Protein AF-A0A4V1MRK6-F1 (afdb_monomer_lite)

pLDDT: mean 79.74, std 17.71, range [33.47, 93.5]

Radius of gyration: 15.7 Å; chains: 1; bounding box: 50×27×42 Å

Secondary structure (DSSP, 8-state):
-----EEEE-GGGEEEEEEEEE-TTS-EEEEEEEEETT--S--EEEEEEEEESSHHHHHHHHHHHHHHHHHHHHSS---------

Organism: NCBI:txid1750518

Structure (mmCIF, N/CA/C/O backbone):
data_AF-A0A4V1MRK6-F1
#
_entry.id   AF-A0A4V1MRK6-F1
#
loop_
_atom_site.group_PDB
_atom_site.id
_atom_site.type_symbol
_atom_site.label_atom_id
_atom_site.label_alt_id
_atom_site.label_comp_id
_atom_site.label_asym_id
_atom_site.label_entity_id
_atom_site.label_seq_id
_atom_site.pdbx_PDB_ins_code
_atom_site.Cartn_x
_atom_site.Cartn_y
_atom_site.Cartn_z
_atom_site.occupancy
_atom_site.B_iso_or_equiv
_atom_site.auth_seq_id
_atom_site.auth_comp_id
_atom_site.auth_asym_id
_atom_site.auth_atom_id
_atom_site.pdbx_PDB_model_num
ATOM 1 N N . MET A 1 1 ? 18.587 -9.862 2.808 1.00 39.41 1 MET A N 1
ATOM 2 C CA . MET A 1 1 ? 17.983 -8.760 2.030 1.00 39.41 1 MET A CA 1
ATOM 3 C C . MET A 1 1 ? 16.691 -8.389 2.747 1.00 39.41 1 MET A C 1
ATOM 5 O O . MET A 1 1 ? 15.737 -9.143 2.651 1.00 39.41 1 MET A O 1
ATOM 9 N N . GLY A 1 2 ? 16.716 -7.374 3.616 1.00 40.59 2 GLY A N 1
ATOM 10 C CA . GLY A 1 2 ? 15.583 -7.071 4.502 1.00 40.59 2 GLY A CA 1
ATOM 11 C C . GLY A 1 2 ? 14.457 -6.362 3.752 1.00 40.59 2 GLY A C 1
ATOM 12 O O . GLY A 1 2 ? 14.710 -5.378 3.053 1.00 40.59 2 GLY A O 1
ATOM 13 N N . THR A 1 3 ? 13.228 -6.858 3.870 1.00 50.12 3 THR A N 1
ATOM 14 C CA . THR A 1 3 ? 12.020 -6.088 3.559 1.00 50.12 3 THR A CA 1
ATOM 15 C C . THR A 1 3 ? 11.950 -4.925 4.547 1.00 50.12 3 THR A C 1
ATOM 17 O O . THR A 1 3 ? 11.884 -5.132 5.755 1.00 50.12 3 THR A O 1
ATOM 20 N N . MET A 1 4 ? 12.054 -3.689 4.051 1.00 53.25 4 MET A N 1
ATOM 21 C CA . MET A 1 4 ? 11.744 -2.510 4.859 1.00 53.25 4 MET A CA 1
ATOM 22 C C . MET A 1 4 ? 10.225 -2.407 4.936 1.00 53.25 4 MET A C 1
ATOM 24 O O . MET A 1 4 ? 9.596 -1.801 4.072 1.00 53.25 4 MET A O 1
ATOM 28 N N . ASP A 1 5 ? 9.637 -3.029 5.953 1.00 62.41 5 ASP A N 1
ATOM 29 C CA . ASP A 1 5 ? 8.224 -2.849 6.266 1.00 62.41 5 ASP A CA 1
ATOM 30 C C . ASP A 1 5 ? 8.058 -1.506 6.985 1.00 62.41 5 ASP A C 1
ATOM 32 O O . ASP A 1 5 ? 8.376 -1.355 8.166 1.00 62.41 5 ASP A O 1
ATOM 36 N N . SER A 1 6 ? 7.606 -0.494 6.245 1.00 79.06 6 SER A N 1
ATOM 37 C CA . SER A 1 6 ? 7.276 0.812 6.823 1.00 79.06 6 SER A CA 1
ATOM 38 C C . SER A 1 6 ? 5.842 0.776 7.334 1.00 79.06 6 SER A C 1
ATOM 40 O O . SER A 1 6 ? 4.944 0.333 6.624 1.00 79.06 6 SER A O 1
ATOM 42 N N . PHE A 1 7 ? 5.593 1.251 8.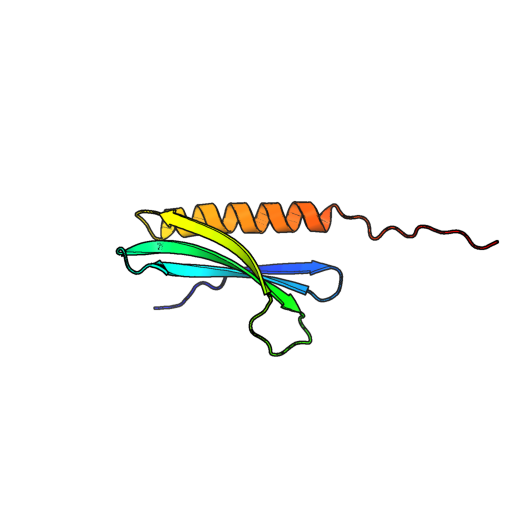552 1.00 81.56 7 PHE A N 1
ATOM 43 C CA . PHE A 1 7 ? 4.239 1.320 9.099 1.00 81.56 7 PHE A CA 1
ATOM 44 C C . PHE A 1 7 ? 3.998 2.625 9.855 1.00 81.56 7 PHE A C 1
ATOM 46 O O . PHE A 1 7 ? 4.929 3.258 10.351 1.00 81.56 7 PHE A O 1
ATOM 53 N N . ALA A 1 8 ? 2.728 3.007 9.967 1.00 81.62 8 ALA A N 1
ATOM 54 C CA . ALA A 1 8 ? 2.272 4.091 10.823 1.00 81.62 8 ALA A CA 1
ATOM 55 C C . ALA A 1 8 ? 1.107 3.614 11.698 1.00 81.62 8 ALA A C 1
ATOM 57 O O . ALA A 1 8 ? 0.226 2.881 11.247 1.00 81.62 8 ALA A O 1
ATOM 58 N N . LEU A 1 9 ? 1.109 4.031 12.964 1.00 83.94 9 LEU A N 1
ATOM 59 C CA . LEU A 1 9 ? -0.016 3.810 13.867 1.00 83.94 9 LEU A CA 1
ATOM 60 C C . LEU A 1 9 ? -1.127 4.812 13.555 1.00 83.94 9 LEU A C 1
ATOM 62 O O . LEU A 1 9 ? -0.862 5.994 13.315 1.00 83.94 9 LEU A O 1
ATOM 66 N N . LEU A 1 10 ? -2.359 4.320 13.566 1.00 83.06 10 LEU A N 1
ATOM 67 C CA . LEU A 1 10 ? -3.573 5.112 13.451 1.00 83.06 10 LEU A CA 1
ATOM 68 C C . LEU A 1 10 ? -4.297 5.117 14.802 1.00 83.06 10 LEU A C 1
ATOM 70 O O . LEU A 1 10 ? -3.944 4.367 15.716 1.00 83.06 10 LEU A O 1
ATOM 74 N N . GLN A 1 11 ? -5.305 5.975 14.933 1.00 76.06 11 GLN A N 1
ATOM 75 C CA . GLN A 1 11 ? -6.202 5.941 16.087 1.00 76.06 11 GLN A CA 1
ATOM 76 C C . GLN A 1 11 ? -7.017 4.626 16.093 1.00 76.06 11 GLN A C 1
ATOM 78 O O . GLN A 1 11 ? -6.990 3.853 15.131 1.00 76.06 11 GLN A O 1
ATOM 83 N N . ASP A 1 12 ? -7.678 4.328 17.213 1.00 78.31 12 ASP A N 1
ATOM 84 C CA . ASP A 1 12 ? -8.602 3.188 17.365 1.00 78.31 12 ASP A CA 1
ATOM 85 C C . ASP A 1 12 ? -7.991 1.783 17.237 1.00 78.31 12 ASP A C 1
ATOM 87 O O . ASP A 1 12 ? -8.678 0.803 16.950 1.00 78.31 12 ASP A O 1
ATOM 91 N N . GLY A 1 13 ? -6.686 1.652 17.485 1.00 85.25 13 GLY A N 1
ATOM 92 C CA . GLY A 1 13 ? -6.025 0.347 17.521 1.00 85.25 13 GLY A CA 1
ATOM 93 C C . GLY A 1 13 ? -5.748 -0.246 16.140 1.00 85.25 13 GLY A C 1
ATOM 94 O O . GLY A 1 13 ? -5.607 -1.464 16.011 1.00 85.25 13 GLY A O 1
ATOM 95 N N . TYR A 1 14 ? -5.641 0.596 15.113 1.00 87.62 14 TYR A N 1
ATOM 96 C CA . TYR A 1 14 ? -5.230 0.193 13.772 1.00 87.62 14 TYR A CA 1
ATOM 97 C C . TYR A 1 14 ? -3.797 0.638 13.461 1.00 87.62 14 TYR A C 1
ATOM 99 O O . TYR A 1 14 ? -3.280 1.621 13.992 1.00 87.62 14 TYR A O 1
ATOM 107 N N . ARG A 1 15 ? -3.149 -0.076 12.543 1.00 89.81 15 ARG A N 1
ATOM 108 C CA . ARG A 1 15 ? -1.907 0.344 11.889 1.00 89.81 15 ARG A CA 1
ATOM 109 C C . ARG A 1 15 ? -2.066 0.249 10.383 1.00 89.81 15 ARG A C 1
ATOM 111 O O . ARG A 1 15 ? -2.707 -0.671 9.884 1.00 89.81 15 ARG A O 1
ATOM 118 N N . ILE A 1 16 ? -1.437 1.162 9.667 1.00 89.69 16 ILE A N 1
ATOM 119 C CA . ILE A 1 16 ? -1.288 1.092 8.218 1.00 89.69 16 ILE A CA 1
ATOM 120 C C . ILE A 1 16 ? 0.148 0.668 7.905 1.00 89.69 16 ILE A C 1
ATOM 122 O O . ILE A 1 16 ? 1.094 1.203 8.480 1.00 89.69 16 ILE A O 1
ATOM 126 N N . SER A 1 17 ? 0.315 -0.330 7.043 1.00 91.00 17 SER A N 1
ATOM 127 C CA . SER A 1 17 ? 1.616 -0.891 6.662 1.00 91.00 17 SER A CA 1
ATOM 128 C C . SER A 1 17 ? 1.824 -0.798 5.158 1.00 91.00 17 SER A C 1
ATOM 130 O O . SER A 1 17 ? 0.900 -1.040 4.385 1.00 91.00 17 SER A O 1
ATOM 132 N N . LEU A 1 18 ? 3.037 -0.440 4.758 1.00 91.00 18 LEU A N 1
ATOM 133 C CA . LEU A 1 18 ? 3.492 -0.336 3.383 1.00 91.00 18 LEU A CA 1
ATOM 134 C C . LEU A 1 18 ? 4.380 -1.530 3.054 1.00 91.00 18 LEU A C 1
ATOM 136 O O . LEU A 1 18 ? 5.399 -1.741 3.708 1.00 91.00 18 LEU A O 1
ATOM 140 N N . SER A 1 19 ? 4.020 -2.254 1.999 1.00 91.38 19 SER A N 1
ATOM 141 C CA . SER A 1 19 ? 4.850 -3.306 1.419 1.00 91.38 19 SER A CA 1
ATOM 142 C C . SER A 1 19 ? 5.192 -2.997 -0.033 1.00 91.38 19 SER A C 1
ATOM 144 O O . SER A 1 19 ? 4.356 -2.517 -0.802 1.00 91.38 19 SER A O 1
ATOM 146 N N . ILE A 1 20 ? 6.440 -3.286 -0.405 1.00 90.81 20 ILE A N 1
ATOM 147 C CA . ILE A 1 20 ? 6.971 -3.113 -1.760 1.00 90.81 20 ILE A CA 1
ATOM 148 C C . ILE A 1 20 ? 7.290 -4.488 -2.332 1.00 90.81 20 ILE A C 1
ATOM 150 O O . ILE A 1 20 ? 7.955 -5.298 -1.685 1.00 90.81 20 ILE A O 1
ATOM 154 N N . GLY A 1 21 ? 6.820 -4.756 -3.546 1.00 88.75 21 GLY A N 1
ATOM 155 C CA . GLY A 1 21 ? 7.038 -6.029 -4.222 1.00 88.75 21 GLY A CA 1
ATOM 156 C C . GLY A 1 21 ? 7.249 -5.864 -5.719 1.00 88.75 21 GLY A C 1
ATOM 157 O O . GLY A 1 21 ? 6.900 -4.839 -6.301 1.00 88.75 21 GLY A O 1
ATOM 158 N N . VAL A 1 22 ? 7.814 -6.898 -6.335 1.00 87.00 22 VAL A N 1
ATOM 159 C CA . VAL A 1 22 ? 7.986 -6.988 -7.789 1.00 87.00 22 VAL A CA 1
ATOM 160 C C . VAL A 1 22 ? 6.747 -7.660 -8.388 1.00 87.00 22 VAL A C 1
ATOM 162 O O . VAL A 1 22 ? 6.261 -8.660 -7.854 1.00 87.00 22 VAL A O 1
ATOM 165 N N . GLN A 1 23 ? 6.201 -7.086 -9.456 1.00 85.06 23 GLN A N 1
ATOM 166 C CA . GLN A 1 23 ? 5.100 -7.646 -10.238 1.00 85.06 23 GLN A CA 1
ATOM 167 C C . GLN A 1 23 ? 5.618 -8.622 -11.306 1.00 85.06 23 GLN A C 1
ATOM 169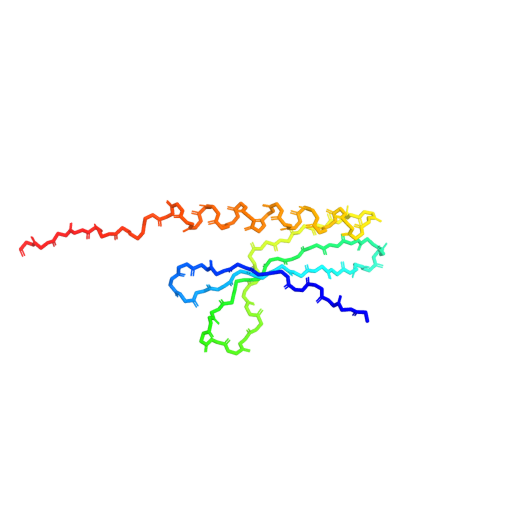 O O . GLN A 1 23 ? 6.816 -8.737 -11.551 1.00 85.06 23 GLN A O 1
ATOM 174 N N . VAL A 1 24 ? 4.698 -9.351 -11.946 1.00 83.00 24 VAL A N 1
ATOM 175 C CA . VAL A 1 24 ? 5.017 -10.381 -12.956 1.00 83.00 24 VAL A CA 1
ATOM 176 C C . VAL A 1 24 ? 5.750 -9.798 -14.173 1.00 83.00 24 VAL A C 1
ATOM 178 O O . VAL A 1 24 ? 6.521 -10.498 -14.820 1.00 83.00 24 VAL A O 1
ATOM 181 N N . ASP A 1 25 ? 5.552 -8.514 -14.462 1.00 85.75 25 ASP A N 1
ATOM 182 C CA . ASP A 1 25 ? 6.209 -7.773 -15.544 1.00 85.75 25 ASP A CA 1
ATOM 183 C C . ASP A 1 25 ? 7.596 -7.216 -15.164 1.00 85.75 25 ASP A C 1
ATOM 185 O O . ASP A 1 25 ? 8.214 -6.503 -15.953 1.00 85.75 25 ASP A O 1
ATOM 189 N N . GLY A 1 26 ? 8.099 -7.532 -13.966 1.00 87.31 26 GLY A N 1
ATOM 190 C CA . GLY A 1 26 ? 9.383 -7.045 -13.460 1.00 87.31 26 GLY A CA 1
ATOM 191 C C . GLY A 1 26 ? 9.346 -5.613 -12.921 1.00 87.31 26 GLY A C 1
ATOM 192 O O . GLY A 1 26 ? 10.377 -5.120 -12.462 1.00 87.31 26 GLY A O 1
ATOM 193 N N . LEU A 1 27 ? 8.187 -4.945 -12.933 1.00 92.25 27 LEU A N 1
ATOM 194 C CA . LEU A 1 27 ? 8.026 -3.617 -12.346 1.00 92.25 27 LEU A CA 1
ATOM 195 C C . LEU A 1 27 ? 7.800 -3.705 -10.836 1.00 92.25 27 LEU A C 1
ATOM 197 O O . LEU A 1 27 ? 7.259 -4.677 -10.310 1.00 92.25 27 LEU A O 1
ATOM 201 N N . PHE A 1 28 ? 8.179 -2.654 -10.121 1.00 92.19 28 PHE A N 1
ATOM 202 C CA . PHE A 1 28 ? 7.914 -2.521 -8.696 1.00 92.19 28 PHE A CA 1
ATOM 203 C C . PHE A 1 28 ? 6.522 -1.937 -8.454 1.00 92.19 28 PHE A C 1
ATOM 205 O O . PHE A 1 28 ? 6.022 -1.083 -9.194 1.00 92.19 28 PHE A O 1
ATOM 212 N N . ALA A 1 29 ? 5.895 -2.403 -7.383 1.00 92.62 29 ALA A N 1
ATOM 213 C CA . ALA A 1 29 ? 4.600 -1.948 -6.918 1.00 92.62 29 ALA A CA 1
ATOM 214 C C . ALA A 1 29 ? 4.597 -1.813 -5.401 1.00 92.62 29 ALA A C 1
ATOM 216 O O . ALA A 1 29 ? 5.332 -2.510 -4.696 1.00 92.62 29 ALA A O 1
ATOM 217 N N . TRP A 1 30 ? 3.727 -0.942 -4.912 1.00 93.44 30 TRP A N 1
ATOM 218 C CA . TRP A 1 30 ? 3.512 -0.723 -3.493 1.00 93.44 30 TRP A CA 1
ATOM 219 C C . TRP A 1 30 ? 2.075 -1.065 -3.108 1.00 93.44 30 TRP A C 1
ATOM 221 O O . TRP A 1 30 ? 1.145 -0.933 -3.910 1.00 93.44 30 TRP A O 1
ATOM 231 N N . ARG A 1 31 ? 1.885 -1.528 -1.873 1.00 93.50 31 ARG A N 1
ATOM 232 C CA . ARG A 1 31 ? 0.574 -1.851 -1.300 1.00 93.50 31 ARG A CA 1
ATOM 233 C C . ARG A 1 31 ? 0.486 -1.338 0.127 1.00 93.50 31 ARG A C 1
ATOM 235 O O . ARG A 1 31 ? 1.432 -1.489 0.895 1.00 93.50 31 ARG A O 1
ATOM 242 N N . LEU A 1 32 ? -0.666 -0.783 0.481 1.00 92.81 32 LEU A N 1
ATOM 243 C CA . LEU A 1 32 ? -1.000 -0.346 1.827 1.00 92.81 32 LEU A CA 1
ATOM 244 C C . LEU A 1 32 ? -2.041 -1.280 2.443 1.00 92.81 32 LEU A C 1
ATOM 246 O O . LEU A 1 32 ? -3.134 -1.440 1.896 1.00 92.81 32 LEU A O 1
ATOM 250 N N . HIS A 1 33 ? -1.712 -1.862 3.594 1.00 92.12 33 HIS A N 1
ATOM 251 C CA . HIS A 1 33 ? -2.606 -2.741 4.345 1.00 92.12 33 HIS A CA 1
ATOM 252 C C . HIS A 1 33 ? -2.949 -2.132 5.699 1.00 92.12 33 HIS A C 1
ATOM 254 O O . HIS A 1 33 ? -2.056 -1.778 6.474 1.00 92.12 33 HIS A O 1
ATOM 260 N N . LEU A 1 34 ? -4.245 -2.047 5.987 1.00 91.06 34 LEU A N 1
ATOM 261 C CA . LEU A 1 34 ? -4.790 -1.647 7.273 1.00 91.06 34 LEU A CA 1
ATOM 262 C C . LEU A 1 34 ? -4.943 -2.883 8.164 1.00 91.06 34 LEU A C 1
ATOM 264 O O . LEU A 1 34 ? -5.775 -3.752 7.906 1.00 91.06 34 LEU A O 1
ATOM 268 N N . CYS A 1 35 ? -4.152 -2.969 9.225 1.00 89.81 35 CYS A N 1
ATOM 269 C CA . CYS A 1 35 ? -4.196 -4.065 10.186 1.00 89.81 35 CYS A CA 1
ATOM 270 C C . CYS A 1 35 ? -4.799 -3.578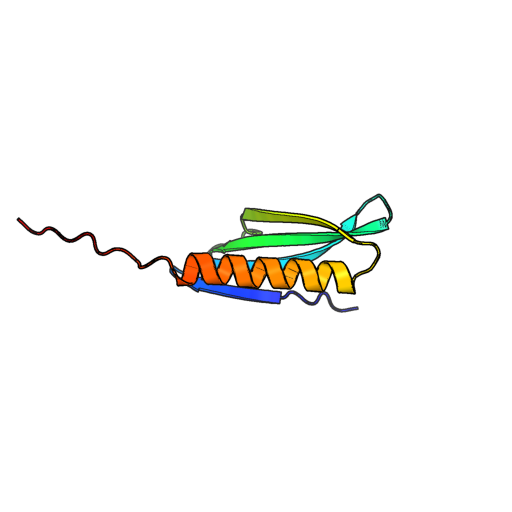 11.507 1.00 89.81 35 CYS A C 1
ATOM 272 O O . CYS A 1 35 ? -4.388 -2.543 12.029 1.00 89.81 35 CYS A O 1
ATOM 274 N N . GLN A 1 36 ? -5.703 -4.357 12.097 1.00 89.50 36 GLN A N 1
ATOM 275 C CA . GLN A 1 36 ? -6.047 -4.205 13.513 1.00 89.50 36 GLN A CA 1
ATOM 276 C C . GLN A 1 36 ? -4.885 -4.719 14.363 1.00 89.50 36 GLN A C 1
ATOM 278 O O . GLN A 1 36 ? -4.407 -5.827 14.130 1.00 89.50 36 GLN A O 1
ATOM 283 N N . LEU A 1 37 ? -4.444 -3.951 15.360 1.00 85.25 37 LEU A N 1
ATOM 284 C CA . LEU A 1 37 ? -3.339 -4.338 16.248 1.00 85.25 37 LEU A CA 1
ATOM 285 C C . LEU A 1 37 ? -3.646 -5.604 17.057 1.00 85.25 37 LEU A C 1
ATOM 287 O O . LEU A 1 37 ? -2.734 -6.338 17.423 1.00 85.25 37 LEU A O 1
ATOM 291 N N . THR A 1 38 ? -4.925 -5.862 17.322 1.00 86.06 38 THR A N 1
ATOM 292 C CA . THR A 1 38 ? -5.409 -7.037 18.056 1.00 86.06 38 THR A CA 1
ATOM 293 C C . THR A 1 38 ? -5.662 -8.250 17.163 1.00 86.06 38 THR A C 1
ATOM 295 O O . THR A 1 38 ? -5.897 -9.343 17.675 1.00 86.06 38 THR A O 1
ATOM 298 N N . SER A 1 39 ? -5.622 -8.087 15.838 1.00 83.69 39 SER A N 1
ATOM 299 C CA . SER A 1 39 ? -5.880 -9.166 14.887 1.00 83.69 39 SER A CA 1
ATOM 300 C C . SER A 1 39 ? -4.572 -9.754 14.371 1.00 83.69 39 SER A C 1
ATOM 302 O O . SER A 1 39 ? -3.689 -9.033 13.912 1.00 83.69 39 SER A O 1
ATOM 304 N N . ALA A 1 40 ? -4.467 -11.083 14.385 1.00 74.50 40 ALA A N 1
ATOM 305 C CA . ALA A 1 40 ? -3.334 -11.809 13.806 1.00 74.50 40 ALA A CA 1
ATOM 306 C C . ALA A 1 40 ? -3.386 -11.893 12.263 1.00 74.50 40 ALA A C 1
ATOM 308 O O . ALA A 1 40 ? -2.523 -12.518 11.648 1.00 74.50 40 ALA A O 1
ATOM 309 N N . GLY A 1 41 ? -4.410 -11.312 11.629 1.00 77.75 41 GLY A N 1
ATOM 310 C CA . GLY A 1 41 ? -4.614 -11.380 10.185 1.00 77.75 41 GLY A CA 1
ATOM 311 C C . GLY A 1 41 ? -3.723 -10.426 9.371 1.00 77.75 41 GLY A C 1
ATOM 312 O O . GLY A 1 41 ? -3.207 -9.441 9.900 1.00 77.75 41 GLY A O 1
ATOM 313 N N . PRO A 1 42 ? -3.600 -10.658 8.049 1.00 69.00 42 PRO A N 1
ATOM 314 C CA . PRO A 1 42 ? -2.739 -9.883 7.143 1.00 69.00 42 PRO A CA 1
ATOM 315 C C . PRO A 1 42 ? -3.179 -8.422 6.900 1.00 69.00 42 PRO A C 1
ATOM 317 O O . PRO A 1 42 ? -2.527 -7.697 6.155 1.00 69.00 42 PRO A O 1
ATOM 320 N N . GLY A 1 43 ? -4.247 -7.952 7.552 1.00 84.69 43 GLY A N 1
ATOM 321 C CA . GLY A 1 43 ? -4.847 -6.642 7.305 1.00 84.69 43 GLY A CA 1
ATOM 322 C C . GLY A 1 43 ? -5.626 -6.572 5.988 1.00 84.69 43 GLY A C 1
ATOM 323 O O . GLY A 1 43 ? -5.493 -7.421 5.110 1.00 84.69 43 GLY A O 1
ATOM 324 N N . ALA A 1 44 ? -6.474 -5.555 5.862 1.00 91.06 44 ALA A N 1
ATOM 325 C CA . ALA A 1 44 ? -7.225 -5.275 4.645 1.00 91.06 44 ALA A CA 1
ATOM 326 C C . ALA A 1 44 ? -6.383 -4.412 3.698 1.00 91.06 44 ALA A C 1
ATOM 328 O O . ALA A 1 44 ? -5.815 -3.407 4.121 1.00 91.06 44 ALA A O 1
ATOM 329 N N . LEU A 1 45 ? -6.317 -4.773 2.416 1.00 92.25 45 LEU A N 1
ATOM 330 C CA . LEU A 1 45 ? -5.717 -3.915 1.395 1.00 92.25 45 LEU A CA 1
ATOM 331 C C . LEU A 1 45 ? -6.593 -2.669 1.213 1.00 92.25 45 LEU A C 1
ATOM 333 O O . LEU A 1 45 ? -7.757 -2.794 0.839 1.00 92.25 45 LEU A O 1
ATOM 337 N N . VAL A 1 46 ? -6.036 -1.483 1.458 1.00 92.69 46 VAL A N 1
ATOM 338 C CA . VAL A 1 46 ? -6.773 -0.209 1.339 1.00 92.69 46 VAL A CA 1
ATOM 339 C C . VAL A 1 46 ? -6.316 0.638 0.159 1.00 92.69 46 VAL A C 1
ATOM 341 O O . VAL A 1 46 ? -7.097 1.423 -0.368 1.00 92.69 46 VAL A O 1
ATOM 344 N N . ALA A 1 47 ? -5.070 0.471 -0.286 1.00 93.00 47 ALA A N 1
ATOM 345 C CA . ALA A 1 47 ? -4.557 1.131 -1.480 1.00 93.00 47 ALA A CA 1
ATOM 346 C C . ALA A 1 47 ? -3.401 0.337 -2.091 1.00 93.00 47 ALA A C 1
ATOM 348 O O . ALA A 1 47 ? -2.684 -0.388 -1.401 1.00 93.00 47 ALA A O 1
ATOM 349 N N . ALA A 1 48 ? -3.200 0.497 -3.393 1.00 92.75 48 ALA A N 1
ATOM 350 C CA . ALA A 1 48 ? -2.048 -0.037 -4.099 1.00 92.75 48 ALA A CA 1
ATOM 351 C C . ALA A 1 48 ? -1.711 0.856 -5.292 1.00 92.75 48 ALA A C 1
ATOM 353 O O . ALA A 1 48 ? -2.607 1.416 -5.924 1.00 92.75 48 ALA A O 1
ATOM 354 N N . GLY A 1 49 ? -0.429 0.930 -5.627 1.00 89.94 49 GLY A N 1
ATOM 355 C CA . GLY A 1 49 ? 0.058 1.564 -6.845 1.00 89.94 49 GLY A CA 1
ATOM 356 C C . GLY A 1 49 ? 0.991 0.622 -7.584 1.00 89.94 49 GLY A C 1
ATOM 357 O O . GLY A 1 49 ? 1.757 -0.132 -6.978 1.00 89.94 49 GLY A O 1
ATOM 358 N N . GLY A 1 50 ? 0.894 0.629 -8.909 1.00 80.81 50 GLY A N 1
ATOM 359 C CA . GLY A 1 50 ? 1.685 -0.238 -9.772 1.00 80.81 50 GLY A CA 1
ATOM 360 C C . GLY A 1 50 ? 2.413 0.544 -10.853 1.00 80.81 50 GLY A C 1
ATOM 361 O O . GLY A 1 50 ? 1.957 1.612 -11.257 1.00 80.81 50 GLY A O 1
ATOM 362 N N . ARG A 1 51 ? 3.479 -0.084 -11.369 1.00 86.50 51 ARG A N 1
ATOM 363 C CA . ARG A 1 51 ? 4.295 0.332 -12.524 1.00 86.50 51 ARG A CA 1
ATOM 364 C C . ARG A 1 51 ? 5.397 1.344 -12.210 1.00 86.50 51 ARG A C 1
ATOM 366 O O . ARG A 1 51 ? 5.508 2.380 -12.860 1.00 86.50 51 ARG A O 1
ATOM 373 N N . HIS A 1 52 ? 6.258 1.005 -11.258 1.00 90.06 52 HIS A N 1
ATOM 374 C CA . HIS A 1 52 ? 7.511 1.723 -11.038 1.00 90.06 52 HIS A CA 1
ATOM 375 C C . HIS A 1 52 ? 8.685 0.944 -11.634 1.00 90.06 52 HIS A C 1
ATOM 377 O O . HIS A 1 52 ? 8.817 -0.260 -11.429 1.00 90.06 52 HIS A O 1
ATOM 383 N N . THR A 1 53 ? 9.557 1.628 -12.369 1.00 91.25 53 THR A N 1
ATOM 384 C CA . THR A 1 53 ? 10.755 1.025 -12.979 1.00 91.25 53 THR A CA 1
ATOM 385 C C . THR A 1 53 ? 11.876 0.785 -11.974 1.00 91.25 53 THR A C 1
ATOM 387 O O . THR A 1 53 ? 12.794 0.020 -12.253 1.00 91.25 53 THR A O 1
ATOM 390 N N . SER A 1 54 ? 11.812 1.417 -10.801 1.00 91.06 54 SER A N 1
ATOM 391 C CA . SER A 1 54 ? 12.778 1.239 -9.724 1.00 91.06 54 SER A CA 1
ATOM 392 C C . SER A 1 54 ? 12.080 0.973 -8.391 1.00 91.06 54 SER A C 1
ATOM 394 O O . SER A 1 54 ? 10.948 1.408 -8.151 1.00 91.06 54 SER A O 1
ATOM 396 N N . ARG A 1 55 ? 12.783 0.264 -7.504 1.00 90.69 55 ARG A N 1
ATOM 397 C CA . ARG A 1 55 ? 12.339 0.037 -6.127 1.00 90.69 55 ARG A CA 1
ATOM 398 C C . ARG A 1 55 ? 12.179 1.353 -5.367 1.00 90.69 55 ARG A C 1
ATOM 400 O O . ARG A 1 55 ? 11.190 1.523 -4.666 1.00 90.69 55 ARG A O 1
ATOM 407 N N . GLU A 1 56 ? 13.122 2.275 -5.540 1.00 91.94 56 GLU A N 1
ATOM 408 C CA . GLU A 1 56 ? 13.115 3.576 -4.867 1.00 91.94 56 GLU A CA 1
ATOM 409 C C . GLU A 1 56 ? 11.907 4.430 -5.270 1.00 91.94 56 GLU A C 1
ATOM 411 O O . GLU A 1 56 ? 11.315 5.095 -4.422 1.00 91.94 56 GLU A O 1
ATOM 416 N N . ASP A 1 57 ? 11.489 4.390 -6.540 1.00 91.94 57 ASP A N 1
ATOM 417 C CA . ASP A 1 57 ? 10.296 5.118 -6.986 1.00 91.94 57 ASP A CA 1
ATOM 418 C C . ASP A 1 57 ? 9.017 4.530 -6.385 1.00 91.94 57 ASP A C 1
ATOM 420 O O . ASP A 1 57 ? 8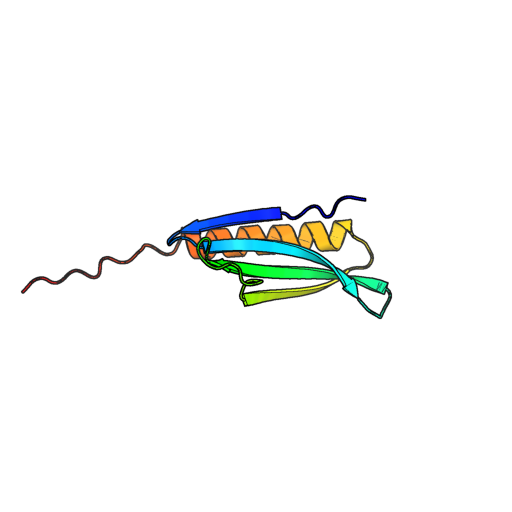.135 5.285 -5.969 1.00 91.94 57 ASP A O 1
ATOM 424 N N . ALA A 1 58 ? 8.931 3.199 -6.286 1.00 92.44 58 ALA A N 1
ATOM 425 C CA . ALA A 1 58 ? 7.821 2.536 -5.607 1.00 92.44 58 ALA A CA 1
ATOM 426 C C . ALA A 1 58 ? 7.797 2.861 -4.108 1.00 92.44 58 ALA A C 1
ATOM 428 O O . ALA A 1 58 ? 6.727 3.117 -3.558 1.00 92.44 58 ALA A O 1
ATOM 429 N N . GLU A 1 59 ? 8.961 2.887 -3.454 1.00 92.12 59 GLU A N 1
ATOM 430 C CA . GLU A 1 59 ? 9.101 3.271 -2.046 1.00 92.12 59 GLU A CA 1
ATOM 431 C C . GLU A 1 59 ? 8.680 4.724 -1.820 1.00 92.12 59 GLU A C 1
ATOM 433 O O . GLU A 1 59 ? 7.889 4.997 -0.918 1.00 92.12 59 GLU A O 1
ATOM 438 N N . ARG A 1 60 ? 9.130 5.656 -2.667 1.00 92.69 60 ARG A N 1
ATOM 439 C CA . ARG A 1 60 ? 8.772 7.078 -2.571 1.00 92.69 60 ARG A CA 1
ATOM 440 C C . ARG A 1 60 ? 7.273 7.299 -2.771 1.00 92.69 60 ARG A C 1
ATOM 442 O O . ARG A 1 60 ? 6.657 8.014 -1.983 1.00 92.69 60 ARG A O 1
ATOM 449 N N . ALA A 1 61 ? 6.685 6.669 -3.789 1.00 93.31 61 ALA A N 1
ATOM 450 C CA . ALA A 1 61 ? 5.252 6.762 -4.062 1.00 93.31 61 ALA A CA 1
ATOM 451 C C . ALA A 1 61 ? 4.414 6.120 -2.945 1.00 93.31 61 ALA A C 1
ATOM 453 O O . ALA A 1 61 ? 3.456 6.723 -2.463 1.00 93.31 61 ALA A O 1
ATOM 454 N N . GLY A 1 62 ? 4.812 4.933 -2.482 1.00 93.31 62 GLY A N 1
ATOM 455 C CA . GLY A 1 62 ? 4.150 4.238 -1.384 1.00 93.31 62 GLY A CA 1
ATOM 456 C C . GLY A 1 62 ? 4.242 4.994 -0.058 1.00 93.31 62 GLY A C 1
ATOM 457 O O . GLY A 1 62 ? 3.263 5.053 0.682 1.00 93.31 62 GLY A O 1
ATOM 458 N N . MET A 1 63 ? 5.383 5.625 0.232 1.00 92.31 63 MET A N 1
ATOM 459 C CA . MET A 1 63 ? 5.563 6.457 1.424 1.00 92.31 63 MET A CA 1
ATOM 460 C C . MET A 1 63 ? 4.707 7.726 1.363 1.00 92.31 63 MET A C 1
ATOM 462 O O . MET A 1 6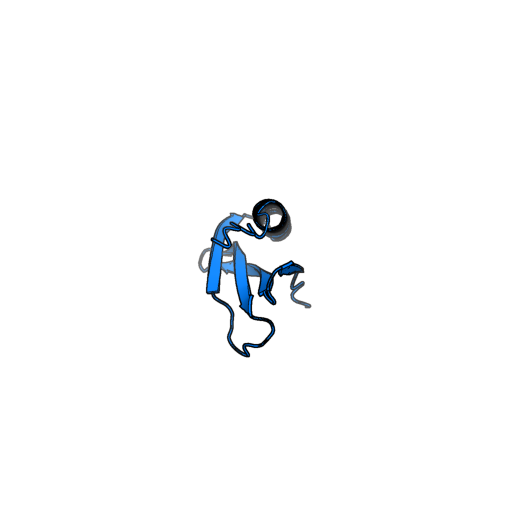3 ? 4.097 8.097 2.365 1.00 92.31 63 MET A O 1
ATOM 466 N N . ALA A 1 64 ? 4.614 8.375 0.198 1.00 92.81 64 ALA A N 1
ATOM 467 C CA . ALA A 1 64 ? 3.727 9.521 0.012 1.00 92.81 64 ALA A CA 1
ATOM 468 C C . ALA A 1 64 ? 2.262 9.135 0.282 1.00 92.81 64 ALA A C 1
ATOM 470 O O . ALA A 1 64 ? 1.592 9.797 1.073 1.00 92.81 64 ALA A O 1
ATOM 471 N N . ALA A 1 65 ? 1.811 8.004 -0.271 1.00 92.38 65 ALA A N 1
ATOM 472 C CA . ALA A 1 65 ? 0.472 7.474 -0.027 1.00 92.38 65 ALA A CA 1
ATOM 473 C C . ALA A 1 65 ? 0.245 7.095 1.451 1.00 92.38 65 ALA A C 1
ATOM 475 O O . ALA A 1 65 ? -0.828 7.343 1.999 1.00 92.38 65 ALA A O 1
ATOM 476 N N . LEU A 1 66 ? 1.253 6.528 2.126 1.00 91.50 66 LEU A N 1
ATOM 477 C CA . LEU A 1 66 ? 1.198 6.210 3.558 1.00 91.50 66 LEU A CA 1
ATOM 478 C C . LEU A 1 66 ? 0.987 7.476 4.404 1.00 91.50 66 LEU A C 1
ATOM 480 O O . LEU A 1 66 ? 0.160 7.487 5.319 1.00 91.50 66 LEU A O 1
ATOM 484 N N . LEU A 1 67 ? 1.740 8.538 4.106 1.00 90.44 67 LEU A N 1
ATOM 485 C CA . LEU A 1 67 ? 1.652 9.818 4.808 1.00 90.44 67 LEU A CA 1
ATOM 486 C C . LEU A 1 67 ? 0.318 10.519 4.542 1.00 90.44 67 LEU A C 1
ATOM 488 O O . LEU A 1 67 ? -0.278 11.041 5.482 1.00 90.44 67 LEU A O 1
ATOM 492 N N . GLU A 1 68 ? -0.173 10.483 3.305 1.00 90.44 68 GLU A N 1
ATOM 493 C CA . GLU A 1 68 ? -1.486 11.018 2.936 1.00 90.44 68 GLU A CA 1
ATOM 494 C C . GLU A 1 68 ? -2.613 10.272 3.659 1.00 90.44 68 GLU A C 1
ATOM 496 O O . GLU A 1 68 ? -3.456 10.897 4.306 1.00 90.44 68 GLU A O 1
ATOM 501 N N . TYR A 1 69 ? -2.577 8.934 3.658 1.00 88.75 69 TYR A N 1
ATOM 502 C CA . TYR A 1 69 ? -3.544 8.114 4.388 1.00 88.75 69 TYR A CA 1
ATOM 503 C C . TYR A 1 69 ? -3.551 8.465 5.877 1.00 88.75 69 TYR A C 1
ATOM 505 O O . TYR A 1 69 ? -4.613 8.671 6.473 1.00 88.75 69 TYR A O 1
ATOM 513 N N . ARG A 1 70 ? -2.362 8.578 6.483 1.00 86.56 70 ARG A N 1
ATOM 514 C CA . ARG A 1 70 ? -2.217 8.989 7.882 1.00 86.56 70 ARG A CA 1
ATOM 515 C C . ARG A 1 70 ? -2.778 10.389 8.111 1.00 86.56 70 ARG A C 1
ATOM 517 O O . ARG A 1 70 ? -3.453 10.582 9.112 1.00 86.56 70 ARG A O 1
ATOM 524 N N . ALA A 1 71 ? -2.513 11.350 7.231 1.00 86.62 71 ALA A N 1
ATOM 525 C CA . ALA A 1 71 ? -3.005 12.717 7.377 1.00 86.62 71 ALA A CA 1
ATOM 526 C C . ALA A 1 71 ? -4.540 12.772 7.327 1.00 86.62 71 ALA A C 1
ATOM 528 O O . ALA A 1 71 ? -5.152 13.395 8.196 1.00 86.62 71 ALA A O 1
ATOM 529 N N . LEU A 1 72 ? -5.168 12.050 6.394 1.00 85.12 72 LEU A N 1
ATOM 530 C CA . LEU A 1 72 ? -6.629 11.960 6.281 1.00 85.12 72 LEU A CA 1
ATOM 531 C C . LEU A 1 72 ? -7.272 11.381 7.552 1.00 85.12 72 LEU A C 1
ATOM 533 O O . LEU A 1 72 ? -8.292 11.885 8.018 1.00 85.12 72 LEU A O 1
ATOM 537 N N . HIS A 1 73 ? -6.645 10.367 8.152 1.00 77.69 73 HIS A N 1
ATOM 538 C CA . HIS A 1 73 ? -7.170 9.697 9.347 1.00 77.69 73 HIS A CA 1
ATOM 539 C C . HIS A 1 73 ? -6.758 10.375 10.661 1.00 77.69 73 HIS A C 1
ATOM 541 O O . HIS A 1 73 ? -7.459 10.239 11.655 1.00 77.69 73 HIS A O 1
ATOM 547 N N . ALA A 1 74 ? -5.666 11.142 10.680 1.00 72.12 74 ALA A N 1
ATOM 548 C CA . ALA A 1 74 ? -5.316 12.015 11.801 1.00 72.12 74 ALA A CA 1
ATOM 549 C C . ALA A 1 74 ? -6.241 13.239 11.881 1.00 72.12 74 ALA A C 1
ATOM 551 O O . ALA A 1 74 ? -6.441 13.789 12.960 1.00 72.12 74 ALA A O 1
ATOM 552 N N . SER A 1 75 ? -6.794 13.650 10.735 1.00 59.34 75 SER A N 1
ATOM 553 C CA . SER A 1 75 ? -7.716 14.781 10.603 1.00 59.34 75 SER A CA 1
ATOM 554 C C . SER A 1 75 ? -9.181 14.394 10.766 1.00 59.34 75 SER A C 1
ATOM 556 O O . SER A 1 75 ? -10.026 15.280 10.709 1.00 59.34 75 SER A O 1
ATOM 558 N N . SER A 1 76 ? -9.503 13.108 10.945 1.00 49.94 76 SER A N 1
ATOM 559 C CA . SER A 1 76 ? -10.832 12.721 11.411 1.00 49.94 76 SER A CA 1
ATOM 560 C C . SER A 1 76 ? -10.889 13.027 12.902 1.00 49.94 76 SER A C 1
ATOM 562 O O . SER A 1 76 ? -10.294 12.278 13.680 1.00 49.94 76 SER A O 1
ATOM 564 N N . PRO A 1 77 ? -11.562 14.108 13.344 1.00 46.91 77 PRO A N 1
ATOM 565 C CA . PRO A 1 77 ? -11.960 14.161 14.730 1.00 46.91 77 PRO A CA 1
ATOM 566 C C . PRO A 1 77 ? -12.812 12.915 14.945 1.00 46.91 77 PRO A C 1
ATOM 568 O O . PRO A 1 77 ? -13.798 12.696 14.236 1.00 46.91 77 PRO A O 1
ATOM 571 N N . SER A 1 78 ? -12.437 12.090 15.917 1.00 45.41 78 SER A N 1
ATOM 572 C CA . SER A 1 78 ? -13.440 11.348 16.656 1.00 45.41 78 SER A CA 1
ATOM 573 C C . SER A 1 78 ? -14.519 12.371 16.996 1.00 45.41 78 SER A C 1
ATOM 575 O O . SER A 1 78 ? -14.289 13.305 17.754 1.00 45.41 78 SER A O 1
ATOM 577 N N . MET A 1 79 ? -15.641 12.322 16.291 1.00 33.47 79 MET A N 1
ATOM 578 C CA . MET A 1 79 ? -16.761 13.201 16.560 1.00 33.47 79 MET A CA 1
ATOM 579 C C . MET A 1 79 ? -17.402 12.669 17.840 1.00 33.47 79 MET A C 1
ATOM 581 O O . MET A 1 79 ? -18.051 11.624 17.771 1.00 33.47 79 MET A O 1
ATOM 585 N N . PRO A 1 80 ? -17.320 13.344 19.000 1.00 47.22 80 PRO A N 1
ATOM 586 C CA . PRO A 1 80 ? -18.426 13.267 19.923 1.00 47.22 80 PRO A CA 1
ATOM 587 C C . PRO A 1 80 ? -19.546 14.099 19.290 1.00 47.22 80 PRO A C 1
ATOM 589 O O . PRO A 1 80 ? -19.658 15.298 19.536 1.00 47.22 80 PRO A O 1
ATOM 592 N N . VAL A 1 81 ? -20.394 13.488 18.456 1.00 38.91 81 VAL A N 1
ATOM 593 C CA . VAL A 1 81 ? -21.745 14.04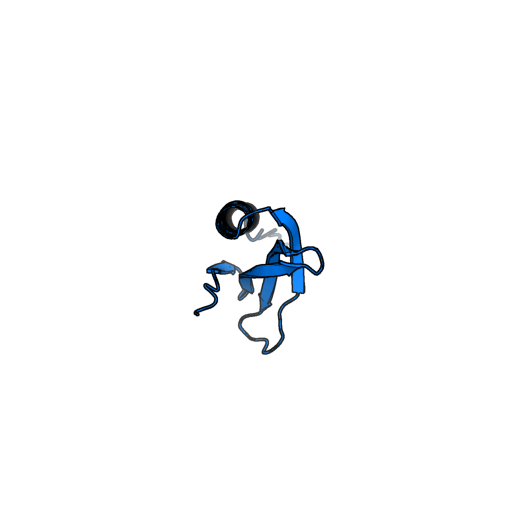3 18.302 1.00 38.91 81 VAL A CA 1
ATOM 594 C C . VAL A 1 81 ? -22.461 13.733 19.608 1.00 38.91 81 VAL A C 1
ATOM 596 O O . VAL A 1 81 ? -22.992 12.648 19.824 1.00 38.91 81 VAL A O 1
ATOM 599 N N . ALA A 1 82 ? -22.371 14.689 20.524 1.00 44.31 82 ALA A N 1
ATOM 600 C CA . ALA A 1 82 ? -23.159 14.742 21.735 1.00 44.31 82 ALA A CA 1
ATOM 601 C C . ALA A 1 82 ? -24.624 15.012 21.382 1.00 44.31 82 ALA A C 1
ATOM 603 O O . ALA A 1 82 ? -24.893 15.914 20.594 1.00 44.31 82 ALA A O 1
ATOM 604 N N . THR A 1 83 ? -25.564 14.334 22.041 1.00 34.78 83 THR A N 1
ATOM 605 C CA . THR A 1 83 ? -26.728 15.004 22.650 1.00 34.78 83 THR A CA 1
ATOM 606 C C . THR A 1 83 ? -27.276 14.114 23.770 1.00 34.78 83 THR A C 1
ATOM 608 O O . THR A 1 83 ? -27.884 13.082 23.507 1.00 34.78 83 THR A O 1
ATOM 611 N N . LEU A 1 84 ? -27.032 14.489 25.029 1.00 36.06 84 LEU A N 1
ATOM 612 C CA . LEU A 1 84 ? -27.870 14.057 26.150 1.00 36.06 84 LEU A CA 1
ATOM 613 C C . LEU A 1 84 ? -29.086 14.993 26.159 1.00 36.06 84 LEU A C 1
ATOM 615 O O . LEU A 1 84 ? -28.910 16.201 26.323 1.00 36.06 84 LEU A O 1
ATOM 619 N N . HIS A 1 85 ? -30.274 14.432 25.938 1.00 42.16 85 HIS A N 1
ATOM 620 C CA . HIS A 1 85 ? -31.561 15.043 26.274 1.00 42.16 85 HIS A CA 1
ATOM 621 C C . HIS A 1 85 ? -32.122 14.356 27.515 1.00 42.16 85 HIS A C 1
ATOM 623 O O . HIS A 1 85 ? -31.981 13.113 27.596 1.00 42.16 85 HIS A O 1
#

Foldseek 3Di:
DDFPWDKDDFPPQKIKIKGWDADPVRWIKIWIFIDRNPDPDPHDTDDIDTGHPDSVVRVVVRVVVRVVVRVVRVPPPPDPPDDDD

Sequence (85 aa):
MGTMDSFALLQDGYRISLSIGVQVDGLFAWRLHLCQLTSAGPGALVAAGGRHTSREDAERAGMAALLEYRALHASSPSMPVATLH